Protein AF-R2RQ08-F1 (afdb_monomer_lite)

Radius of gyration: 30.49 Å; chains: 1; bounding box: 63×24×93 Å

Organism: NCBI:txid1158602

Foldseek 3Di:
DDPVVVVVVVVVLVVVLVVLVVVLVVLVVVLVVLVVVLVVLVVVQVPDPDHDPVSVVVNVVSVVVSVVSVVVSVVSVVVVVVSVVVVVVVVVVVVVVVVVVVVVVVVVVVVVVVVVVVVVVD

Sequence (122 aa):
MTMIGLENELETSKATLNELLQRIDTLVEVRDVKISDLTELISEIKTMKNITLDNFFQVRESIDLLASEYTKIDELCCYINGFTACYDQVEEMVKDVETISVMIEKQEEQLRTLSASILASE

pLDDT: mean 91.91, std 7.95, range [53.31, 98.19]

Secondary structure (DSSP, 8-state):
--HHHHHHHHHHHHHHHHHHHHHHHHHHHHHHHHHHHHHHHHHHHHH-SS--HHHHHHHHHHHHHHHHHHHHHHHHHHHHHHHHHHHHHHHHHHHHHHHHHHHHHHHHHHHHHHHHHHHT--

Structure (mmCIF, N/CA/C/O backbone):
data_AF-R2RQ08-F1
#
_entry.id   AF-R2RQ08-F1
#
loop_
_atom_site.group_PDB
_atom_site.id
_atom_site.type_symbol
_atom_site.label_atom_id
_atom_site.label_alt_id
_atom_site.label_comp_id
_atom_site.label_asym_id
_atom_site.label_entity_id
_atom_site.label_seq_id
_atom_site.pdbx_PDB_ins_code
_atom_site.Cartn_x
_atom_site.Cartn_y
_atom_site.Cartn_z
_atom_site.occupancy
_atom_site.B_iso_or_equiv
_atom_site.auth_seq_id
_atom_site.auth_comp_id
_atom_site.auth_asym_id
_atom_site.auth_atom_id
_atom_site.pdbx_PDB_model_num
ATOM 1 N N . MET A 1 1 ? 26.418 -6.442 -19.916 1.00 56.91 1 MET A N 1
ATOM 2 C CA . MET A 1 1 ? 25.259 -7.153 -19.340 1.00 56.91 1 MET A CA 1
ATOM 3 C C . MET A 1 1 ? 24.817 -8.201 -20.349 1.00 56.91 1 MET A C 1
ATOM 5 O O . MET A 1 1 ? 24.792 -7.876 -21.528 1.00 56.91 1 MET A O 1
ATOM 9 N N . THR A 1 2 ? 24.597 -9.453 -19.948 1.00 74.19 2 THR A N 1
ATOM 10 C CA . THR A 1 2 ? 24.139 -10.516 -20.865 1.00 74.19 2 THR A CA 1
ATOM 11 C C . THR A 1 2 ? 22.615 -10.626 -20.812 1.00 74.19 2 THR A C 1
ATOM 13 O O . THR A 1 2 ? 22.018 -10.262 -19.804 1.00 74.19 2 THR A O 1
ATOM 16 N N . MET A 1 3 ? 21.984 -11.147 -21.869 1.00 73.50 3 MET A N 1
ATOM 17 C CA . MET A 1 3 ? 20.529 -11.379 -21.913 1.00 73.50 3 MET A CA 1
ATOM 18 C C . MET A 1 3 ? 20.048 -12.231 -20.723 1.00 73.50 3 MET A C 1
ATOM 20 O O . MET A 1 3 ? 19.083 -11.879 -20.061 1.00 73.50 3 MET A O 1
ATOM 24 N N . ILE A 1 4 ? 20.827 -13.257 -20.364 1.00 77.06 4 ILE A N 1
ATOM 25 C CA . ILE A 1 4 ? 20.606 -14.108 -19.182 1.00 77.06 4 ILE A CA 1
ATOM 26 C C . ILE A 1 4 ? 20.692 -13.303 -17.869 1.00 77.06 4 ILE A C 1
ATOM 28 O O . ILE A 1 4 ? 19.978 -13.585 -16.912 1.00 77.06 4 ILE A O 1
ATOM 32 N N . GLY A 1 5 ? 21.566 -12.293 -17.799 1.00 79.25 5 GLY A N 1
ATOM 33 C CA . GLY A 1 5 ? 21.665 -11.405 -16.637 1.00 79.25 5 GLY A CA 1
ATOM 34 C C . GLY A 1 5 ? 20.416 -10.542 -16.451 1.00 79.25 5 GLY A C 1
ATOM 35 O O . GLY A 1 5 ? 19.916 -10.440 -15.337 1.00 79.25 5 GLY A O 1
ATOM 36 N N . LEU A 1 6 ? 19.877 -9.998 -17.546 1.00 79.62 6 LEU A N 1
ATOM 37 C CA . LEU A 1 6 ? 18.646 -9.197 -17.538 1.00 79.62 6 LEU A CA 1
ATOM 38 C C . LEU A 1 6 ? 17.411 -10.029 -17.163 1.00 79.62 6 LEU A C 1
ATOM 40 O O . LEU A 1 6 ? 16.567 -9.566 -16.402 1.00 79.62 6 LEU A O 1
ATOM 44 N N . GLU A 1 7 ? 17.312 -11.265 -17.655 1.00 80.69 7 GLU A N 1
ATOM 45 C CA . GLU A 1 7 ? 16.220 -12.182 -17.294 1.00 80.69 7 GLU A CA 1
ATOM 46 C C . GLU A 1 7 ? 16.226 -12.519 -15.795 1.00 80.69 7 GLU A C 1
ATOM 48 O O . GLU A 1 7 ? 15.176 -12.512 -15.151 1.00 80.69 7 GLU A O 1
ATOM 53 N N . ASN A 1 8 ? 17.407 -12.745 -15.213 1.00 85.00 8 ASN A N 1
ATOM 54 C CA . ASN A 1 8 ? 17.544 -13.014 -13.779 1.00 85.00 8 ASN A CA 1
ATOM 55 C C . ASN A 1 8 ? 17.193 -11.795 -12.911 1.00 85.00 8 ASN A C 1
ATOM 57 O O . ASN A 1 8 ? 16.562 -11.943 -11.860 1.00 85.00 8 ASN A O 1
ATOM 61 N N . GLU A 1 9 ? 17.594 -10.595 -13.334 1.00 84.88 9 GLU A N 1
ATOM 62 C CA . GLU A 1 9 ? 17.232 -9.349 -12.649 1.00 84.88 9 GLU A CA 1
ATOM 63 C C . GLU A 1 9 ? 15.721 -9.120 -12.694 1.00 84.88 9 GLU A C 1
ATOM 65 O O . GLU A 1 9 ? 15.120 -8.836 -11.658 1.00 84.88 9 GLU A O 1
ATOM 70 N N . LEU A 1 10 ? 15.088 -9.350 -13.848 1.00 84.31 10 LEU A N 1
ATOM 71 C CA . LEU A 1 10 ? 13.640 -9.238 -14.004 1.00 84.31 10 LEU A CA 1
ATOM 72 C C . LEU A 1 10 ? 12.882 -10.196 -13.077 1.00 84.31 10 LEU A C 1
ATOM 74 O O . LEU A 1 10 ? 11.921 -9.782 -12.426 1.00 84.31 10 LEU A O 1
ATOM 78 N N . GLU A 1 11 ? 13.296 -11.461 -12.990 1.00 88.56 11 GLU A N 1
ATOM 79 C CA . GLU A 1 11 ? 12.634 -12.413 -12.091 1.00 88.56 11 GLU A CA 1
ATOM 80 C C . GLU A 1 11 ? 12.844 -12.081 -10.614 1.00 88.56 11 GLU A C 1
ATOM 82 O O . GLU A 1 11 ? 11.907 -12.175 -9.820 1.00 88.56 11 GLU A O 1
ATOM 87 N N . THR A 1 12 ? 14.030 -11.597 -10.244 1.00 90.19 12 THR A N 1
ATOM 88 C CA . THR A 1 12 ? 14.284 -11.110 -8.879 1.00 90.19 12 THR A CA 1
ATOM 89 C C . THR A 1 12 ? 13.374 -9.925 -8.548 1.00 90.19 12 THR A C 1
ATOM 91 O O . THR A 1 12 ? 12.730 -9.891 -7.501 1.00 90.19 12 THR A O 1
ATOM 94 N N . SER A 1 13 ? 13.262 -8.977 -9.474 1.00 88.12 13 SER A N 1
ATOM 95 C CA . SER A 1 13 ? 12.386 -7.811 -9.385 1.00 88.12 13 SER A CA 1
ATOM 96 C C . SER A 1 13 ? 10.907 -8.184 -9.224 1.00 88.12 13 SER A C 1
ATOM 98 O O . SER A 1 13 ? 10.224 -7.622 -8.365 1.00 88.12 13 SER A O 1
ATOM 100 N N . LYS A 1 14 ? 10.410 -9.159 -9.996 1.00 89.00 14 LYS A N 1
ATOM 101 C CA . LYS A 1 14 ? 9.038 -9.680 -9.860 1.00 89.00 14 LYS A CA 1
ATOM 102 C C . LYS A 1 14 ? 8.809 -10.351 -8.510 1.00 89.00 14 LYS A C 1
ATOM 104 O O . LYS A 1 14 ? 7.768 -10.130 -7.893 1.00 89.00 14 LYS A O 1
ATOM 109 N N . ALA A 1 15 ? 9.765 -11.157 -8.048 1.00 92.56 15 ALA A N 1
ATOM 110 C CA . ALA A 1 15 ? 9.676 -11.818 -6.749 1.00 92.56 15 ALA A CA 1
ATOM 111 C C . ALA A 1 15 ? 9.569 -10.792 -5.610 1.00 92.56 15 ALA A C 1
ATOM 113 O O . ALA A 1 15 ? 8.670 -10.904 -4.778 1.00 92.56 15 ALA A O 1
ATOM 114 N N . THR A 1 16 ? 10.404 -9.747 -5.635 1.00 91.81 16 THR A N 1
ATOM 115 C CA . THR A 1 16 ? 10.348 -8.640 -4.668 1.00 91.81 16 THR A CA 1
ATOM 116 C C . THR A 1 16 ? 8.998 -7.924 -4.695 1.00 91.81 16 THR A C 1
ATOM 118 O O . THR A 1 16 ? 8.414 -7.679 -3.642 1.00 91.81 16 THR A O 1
ATOM 121 N N . LEU A 1 17 ? 8.461 -7.608 -5.880 1.00 91.62 17 LEU A N 1
ATOM 122 C CA . LEU A 1 17 ? 7.156 -6.946 -5.987 1.00 91.62 17 LEU A CA 1
ATOM 123 C C . LEU A 1 17 ? 6.030 -7.811 -5.403 1.00 91.62 17 LEU A C 1
ATOM 125 O O . LEU A 1 17 ? 5.196 -7.307 -4.654 1.00 91.62 17 LEU A O 1
ATOM 129 N N . ASN A 1 18 ? 6.032 -9.112 -5.695 1.00 93.50 18 ASN A N 1
ATOM 130 C CA . ASN A 1 18 ? 5.054 -10.045 -5.137 1.00 93.50 18 ASN A CA 1
ATOM 131 C C . ASN A 1 18 ? 5.146 -10.131 -3.608 1.00 93.50 18 ASN A C 1
ATOM 133 O O . ASN A 1 18 ? 4.115 -10.156 -2.939 1.00 93.50 18 ASN A O 1
ATOM 137 N N . GLU A 1 19 ? 6.357 -10.138 -3.046 1.00 95.50 19 GLU A N 1
ATOM 138 C CA . GLU A 1 19 ? 6.553 -10.115 -1.593 1.00 95.50 19 GLU A CA 1
ATOM 139 C C . GLU A 1 19 ? 5.969 -8.837 -0.973 1.00 95.50 19 GLU A C 1
ATOM 141 O O . GLU A 1 19 ? 5.261 -8.895 0.032 1.00 95.50 19 GLU A O 1
ATOM 146 N N . LEU A 1 20 ? 6.221 -7.676 -1.582 1.00 95.31 20 LEU A N 1
ATOM 147 C CA . LEU A 1 20 ? 5.694 -6.399 -1.098 1.00 95.31 20 LEU A CA 1
ATOM 148 C C . LEU A 1 20 ? 4.165 -6.357 -1.140 1.00 95.31 20 LEU A C 1
ATOM 150 O O . LEU A 1 20 ? 3.549 -5.899 -0.178 1.00 95.31 20 LEU A O 1
ATOM 154 N N . LEU A 1 21 ? 3.557 -6.878 -2.209 1.00 94.69 21 LEU A N 1
ATOM 155 C CA . LEU A 1 21 ? 2.102 -6.992 -2.326 1.00 94.69 21 LEU A CA 1
ATOM 156 C C . LEU A 1 21 ? 1.521 -7.898 -1.232 1.00 94.69 21 LEU A C 1
ATOM 158 O O . LEU A 1 21 ? 0.602 -7.486 -0.531 1.00 94.69 21 LEU A O 1
ATOM 162 N N . GLN A 1 22 ? 2.119 -9.069 -0.988 1.00 96.75 22 GLN A N 1
ATOM 163 C CA . GLN A 1 22 ? 1.694 -9.964 0.099 1.00 96.75 22 GLN A CA 1
ATOM 164 C C . GLN A 1 22 ? 1.818 -9.317 1.485 1.00 96.75 22 GLN A C 1
ATOM 166 O O . GLN A 1 22 ? 0.984 -9.535 2.371 1.00 96.75 22 GLN A O 1
ATOM 171 N N . ARG A 1 23 ? 2.860 -8.505 1.696 1.00 96.88 23 ARG A N 1
ATOM 172 C CA . ARG A 1 23 ? 3.035 -7.755 2.947 1.00 96.88 23 ARG A CA 1
ATOM 173 C C . ARG A 1 23 ? 1.960 -6.685 3.112 1.00 96.88 23 ARG A C 1
ATOM 175 O O . ARG A 1 23 ? 1.471 -6.517 4.227 1.00 96.88 23 ARG A O 1
ATOM 182 N N . ILE A 1 24 ? 1.570 -6.000 2.035 1.00 96.81 24 ILE A N 1
ATOM 183 C CA . ILE A 1 24 ? 0.437 -5.065 2.055 1.00 96.81 24 ILE A CA 1
ATOM 184 C C . ILE A 1 24 ? -0.853 -5.802 2.403 1.00 96.81 24 ILE A C 1
ATOM 186 O O . ILE A 1 24 ? -1.548 -5.345 3.305 1.00 96.81 24 ILE A O 1
ATOM 190 N N . ASP A 1 25 ? -1.140 -6.941 1.769 1.00 97.25 25 ASP A N 1
ATOM 191 C CA . ASP A 1 25 ? -2.346 -7.732 2.058 1.00 97.25 25 ASP A CA 1
ATOM 192 C C . ASP A 1 25 ? -2.415 -8.112 3.545 1.00 97.25 25 ASP A C 1
ATOM 194 O O . ASP A 1 25 ? -3.423 -7.884 4.214 1.00 97.25 25 ASP A O 1
ATOM 198 N N . THR A 1 26 ? -1.295 -8.576 4.106 1.00 97.38 26 THR A N 1
ATOM 199 C CA . THR A 1 26 ? -1.198 -8.907 5.538 1.00 97.38 26 THR A CA 1
ATOM 200 C C . THR A 1 26 ? -1.456 -7.685 6.431 1.00 97.38 26 THR A C 1
ATOM 202 O O . THR A 1 26 ? -2.172 -7.771 7.428 1.00 97.38 26 THR A O 1
ATOM 205 N N . LEU A 1 27 ? -0.875 -6.525 6.108 1.00 97.31 27 LEU A N 1
ATOM 206 C CA . LEU A 1 27 ? -1.079 -5.300 6.891 1.00 97.31 27 LEU A CA 1
ATOM 207 C C . LEU A 1 27 ? -2.508 -4.762 6.764 1.00 97.31 27 LEU A C 1
ATOM 209 O O . LEU A 1 27 ? -3.050 -4.227 7.731 1.00 97.31 27 LEU A O 1
ATOM 213 N N . VAL A 1 28 ? -3.122 -4.918 5.592 1.00 97.31 28 VAL A N 1
ATOM 214 C CA . VAL A 1 28 ? -4.526 -4.591 5.325 1.00 97.31 28 VAL A CA 1
ATOM 215 C C . VAL A 1 28 ? -5.442 -5.418 6.222 1.00 97.31 28 VAL A C 1
ATOM 217 O O . VAL A 1 28 ? -6.292 -4.836 6.895 1.00 97.31 28 VAL A O 1
ATOM 220 N N . GLU A 1 29 ? -5.221 -6.729 6.318 1.00 97.81 29 GLU A N 1
ATOM 221 C CA . GLU A 1 29 ? -5.979 -7.598 7.225 1.00 97.81 29 GLU A CA 1
ATOM 222 C C . GLU A 1 29 ? -5.830 -7.159 8.690 1.00 97.81 29 GLU A C 1
ATOM 224 O O . GLU A 1 29 ? -6.823 -7.012 9.407 1.00 97.81 29 GLU A O 1
ATOM 229 N N . VAL A 1 30 ? -4.601 -6.878 9.139 1.00 97.50 30 VAL A N 1
ATOM 230 C CA . VAL A 1 30 ? -4.334 -6.405 10.512 1.00 97.50 30 VAL A CA 1
ATOM 231 C C . VAL A 1 30 ? -5.023 -5.068 10.795 1.00 97.50 30 VAL A C 1
ATOM 233 O O . VAL A 1 30 ? -5.603 -4.879 11.868 1.00 97.50 30 VAL A O 1
ATOM 236 N N . ARG A 1 31 ? -4.970 -4.129 9.847 1.00 97.56 31 ARG A N 1
ATOM 237 C CA . ARG A 1 31 ? -5.659 -2.839 9.944 1.00 97.56 31 ARG A CA 1
ATOM 238 C C . ARG A 1 31 ? -7.167 -3.042 10.064 1.00 97.56 31 ARG A C 1
ATOM 240 O O . ARG A 1 31 ? -7.788 -2.393 10.903 1.00 97.56 31 ARG A O 1
ATOM 247 N N . ASP A 1 32 ? -7.750 -3.921 9.258 1.00 97.94 32 ASP A N 1
ATOM 248 C CA . ASP A 1 32 ? -9.197 -4.144 9.240 1.00 97.94 32 ASP A CA 1
ATOM 249 C C . ASP A 1 32 ? -9.689 -4.752 10.561 1.00 97.94 32 ASP A C 1
ATOM 251 O O . ASP A 1 32 ? -10.713 -4.315 11.093 1.00 97.94 32 ASP A O 1
ATOM 255 N N . VAL A 1 33 ? -8.908 -5.658 11.163 1.00 97.75 33 VAL A N 1
ATOM 256 C CA . VAL A 1 33 ? -9.155 -6.145 12.533 1.00 97.75 33 VAL A CA 1
ATOM 257 C C . VAL A 1 33 ? -9.132 -4.988 13.535 1.00 97.75 33 VAL A C 1
ATOM 259 O O . VAL A 1 33 ? -10.096 -4.803 14.272 1.00 97.75 33 VAL A O 1
ATOM 262 N N . LYS A 1 34 ? -8.102 -4.130 13.510 1.00 97.31 34 LYS A N 1
ATOM 263 C CA . LYS A 1 34 ? -8.019 -2.967 14.418 1.00 97.31 34 LYS A CA 1
ATOM 264 C C . LYS A 1 34 ? -9.178 -1.980 14.240 1.00 97.31 34 LYS A C 1
ATOM 266 O O . LYS A 1 34 ? -9.611 -1.367 15.215 1.00 97.31 34 LYS A O 1
ATOM 271 N N . ILE A 1 35 ? -9.677 -1.799 13.015 1.00 98.06 35 ILE A N 1
ATOM 272 C CA . ILE A 1 35 ? -10.869 -0.979 12.745 1.00 98.06 35 ILE A CA 1
ATOM 273 C C . ILE A 1 35 ? -12.100 -1.603 13.402 1.00 98.06 35 ILE A C 1
ATOM 275 O O . ILE A 1 35 ? -12.894 -0.879 14.011 1.00 98.06 35 ILE A O 1
ATOM 279 N N . SER A 1 36 ? -12.258 -2.923 13.286 1.00 98.19 36 SER A N 1
ATOM 280 C CA . SER A 1 36 ? -13.346 -3.656 13.933 1.00 98.19 36 SER A CA 1
ATOM 281 C C . SER A 1 36 ? -13.285 -3.494 15.453 1.00 98.19 36 SER A C 1
ATOM 283 O O . SER A 1 36 ? -14.263 -3.037 16.045 1.00 98.19 36 SER A O 1
ATOM 285 N N . ASP A 1 37 ? -12.124 -3.752 16.059 1.00 97.56 37 ASP A N 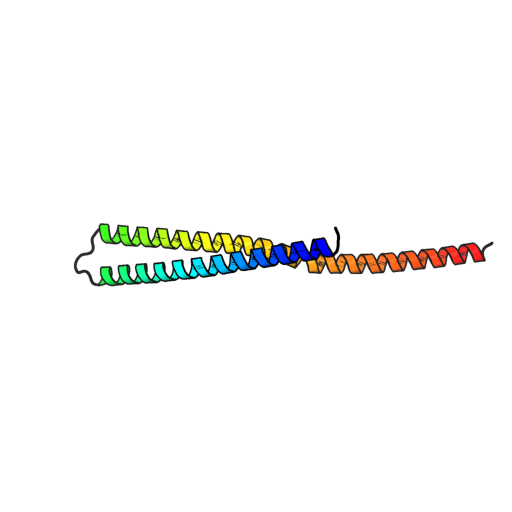1
ATOM 286 C CA . ASP A 1 37 ? -11.907 -3.651 17.508 1.00 97.56 37 ASP A CA 1
ATOM 287 C C . ASP A 1 37 ? -12.204 -2.234 18.030 1.00 97.56 37 ASP A C 1
ATOM 289 O O . ASP A 1 37 ? -12.911 -2.048 19.021 1.00 97.56 37 ASP A O 1
ATOM 293 N N . LEU A 1 38 ? -11.721 -1.199 17.331 1.00 97.88 38 LEU A N 1
ATOM 294 C CA . LEU A 1 38 ? -12.000 0.196 17.684 1.00 97.88 38 LEU A CA 1
ATOM 295 C C . LEU A 1 38 ? -13.494 0.531 17.557 1.00 97.88 38 LEU A C 1
ATOM 297 O O . LEU A 1 38 ? -14.045 1.275 18.372 1.00 97.88 38 LEU A O 1
ATOM 301 N N . THR A 1 39 ? -14.158 0.005 16.528 1.00 97.88 39 THR A N 1
ATOM 302 C CA . THR A 1 39 ? -15.596 0.218 16.316 1.00 97.88 39 THR A CA 1
ATOM 303 C C . THR A 1 39 ? -16.412 -0.417 17.437 1.00 97.88 39 THR A C 1
ATOM 305 O O . THR A 1 39 ? -17.344 0.215 17.945 1.00 97.88 39 THR A O 1
ATOM 308 N N . GLU A 1 40 ? -16.041 -1.628 17.851 1.00 97.69 40 GLU A N 1
ATOM 309 C CA . GLU A 1 40 ? -16.641 -2.331 18.983 1.00 97.69 40 GLU A CA 1
ATOM 310 C C . GLU A 1 40 ? -16.429 -1.554 20.286 1.00 97.69 40 GLU A C 1
ATOM 312 O O . GLU A 1 40 ? -17.413 -1.198 20.936 1.00 97.69 40 GLU A O 1
ATOM 317 N N . LEU A 1 41 ? -15.193 -1.146 20.591 1.00 96.88 41 LEU A N 1
ATOM 318 C CA . LEU A 1 41 ? -14.866 -0.331 21.767 1.00 96.88 41 LEU A CA 1
ATOM 319 C C . LEU A 1 41 ? -15.708 0.954 21.834 1.00 96.88 41 LEU A C 1
ATOM 321 O O . LEU A 1 41 ? -16.284 1.296 22.870 1.00 96.88 41 LEU A O 1
ATOM 325 N N . ILE A 1 42 ? -15.823 1.676 20.716 1.00 96.75 42 ILE A N 1
ATOM 326 C CA . ILE A 1 42 ? -16.648 2.889 20.637 1.00 96.75 42 ILE A CA 1
ATOM 327 C C . ILE A 1 42 ? -18.128 2.559 20.867 1.00 96.75 42 ILE A C 1
ATOM 329 O O . ILE A 1 42 ? -18.837 3.334 21.518 1.00 96.75 42 ILE A O 1
ATOM 333 N N . SER A 1 43 ? -18.614 1.447 20.315 1.00 97.25 43 SER A N 1
ATOM 334 C CA . SER A 1 43 ? -19.993 0.996 20.501 1.00 97.25 43 SER A CA 1
ATOM 335 C C . SER A 1 43 ? -20.280 0.685 21.970 1.00 97.25 43 SER A C 1
ATOM 337 O O . SER A 1 43 ? -21.262 1.187 22.518 1.00 97.25 43 SER A O 1
ATOM 339 N N . GLU A 1 44 ? -19.396 -0.053 22.638 1.00 96.38 44 GLU A N 1
ATOM 340 C CA . GLU A 1 44 ? -19.513 -0.371 24.062 1.00 96.38 44 GLU A CA 1
ATOM 341 C C . GLU A 1 44 ? -19.561 0.896 24.916 1.00 96.38 44 GLU A C 1
ATOM 343 O O . GLU A 1 44 ? -20.509 1.083 25.686 1.00 96.38 44 GLU A O 1
ATOM 348 N N . ILE A 1 45 ? -18.612 1.819 24.720 1.00 96.38 45 ILE A N 1
ATOM 349 C CA . ILE A 1 45 ? -18.546 3.090 25.459 1.00 96.38 45 ILE A CA 1
ATOM 350 C C . ILE A 1 45 ? -19.839 3.898 25.295 1.00 96.38 45 ILE A C 1
ATOM 352 O O . ILE A 1 45 ? -20.343 4.456 26.271 1.00 96.38 45 ILE A O 1
ATOM 356 N N . LYS A 1 46 ? -20.424 3.936 24.091 1.00 94.00 46 LYS A N 1
ATOM 357 C CA . LYS A 1 46 ? -21.692 4.647 23.834 1.00 94.00 46 LYS A CA 1
ATOM 358 C C . LYS A 1 46 ? -22.871 4.094 24.633 1.00 94.00 46 LYS A C 1
ATOM 360 O O . LYS A 1 46 ? -23.821 4.833 24.887 1.00 94.00 46 LYS A O 1
ATOM 365 N N . THR A 1 47 ? -22.837 2.818 25.010 1.00 96.69 47 THR A N 1
ATOM 366 C CA . THR A 1 47 ? -23.897 2.195 25.821 1.00 96.69 47 THR A CA 1
ATOM 3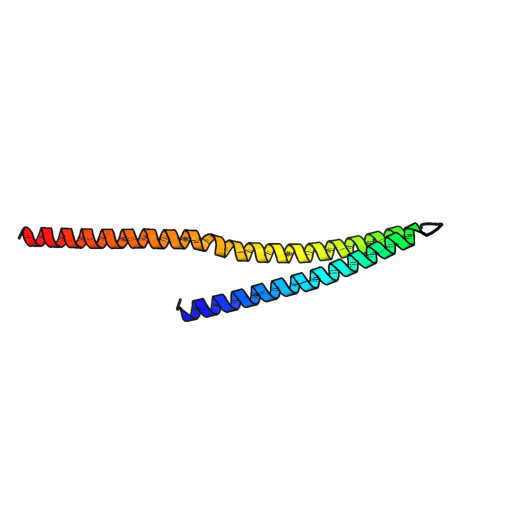67 C C . THR A 1 47 ? -23.707 2.398 27.326 1.00 96.69 47 THR A C 1
ATOM 369 O O . THR A 1 47 ? -24.629 2.142 28.106 1.00 96.69 47 THR A O 1
ATOM 372 N N . MET A 1 48 ? -22.540 2.889 27.758 1.00 95.81 48 MET A N 1
ATOM 373 C CA .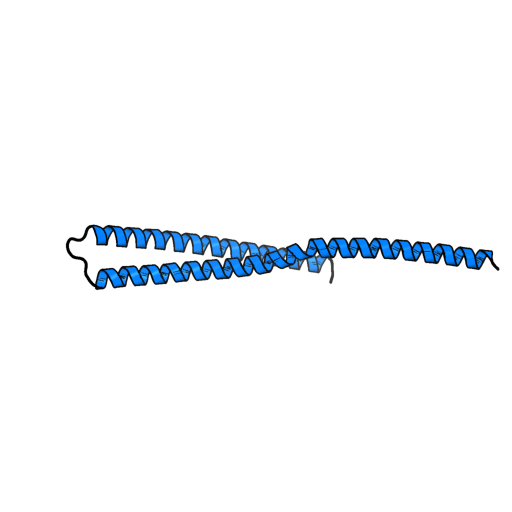 MET A 1 48 ? -22.243 3.102 29.172 1.00 95.81 48 MET A CA 1
ATOM 374 C C . MET A 1 48 ? -23.012 4.304 29.730 1.00 95.81 48 MET A C 1
ATOM 376 O O . MET A 1 48 ? -23.068 5.375 29.133 1.00 95.81 48 MET A O 1
ATOM 380 N N . LYS A 1 49 ? -23.573 4.151 30.937 1.00 94.25 49 LYS A N 1
ATOM 381 C CA . LYS A 1 49 ? -24.272 5.248 31.635 1.00 94.25 49 LYS A CA 1
ATOM 382 C C . LYS A 1 49 ? -23.328 6.347 32.123 1.00 94.25 49 LYS A C 1
ATOM 384 O O . LYS A 1 49 ? -23.741 7.495 32.212 1.00 94.25 49 LYS A O 1
ATOM 389 N N . ASN A 1 50 ? -22.091 5.982 32.453 1.00 93.88 50 ASN A N 1
ATOM 390 C CA . ASN A 1 50 ? -21.040 6.895 32.882 1.00 93.88 50 ASN A CA 1
ATOM 391 C C . ASN A 1 50 ? -19.790 6.605 32.053 1.00 93.88 50 ASN A C 1
ATOM 393 O O . ASN A 1 50 ? -19.292 5.482 32.082 1.00 93.88 50 ASN A O 1
ATOM 397 N N . ILE A 1 51 ? -19.291 7.617 31.349 1.00 94.69 51 ILE A N 1
ATOM 398 C CA . ILE A 1 51 ? -18.038 7.552 30.594 1.00 94.69 51 ILE A CA 1
ATOM 399 C C . ILE A 1 51 ? -16.934 8.158 31.459 1.00 94.69 51 ILE A C 1
ATOM 401 O O . ILE A 1 51 ? -17.123 9.202 32.086 1.00 94.69 51 ILE A O 1
ATOM 405 N N . THR A 1 52 ? -15.783 7.498 31.498 1.00 95.81 52 THR A N 1
ATOM 406 C CA . THR A 1 52 ? -14.620 7.905 32.293 1.00 95.81 52 THR A CA 1
ATOM 407 C C . THR A 1 52 ? -13.483 8.391 31.402 1.00 95.81 52 THR A C 1
ATOM 409 O O . THR A 1 52 ? -13.459 8.123 30.203 1.00 95.81 52 THR A O 1
ATOM 412 N N . LEU A 1 53 ? -12.508 9.085 31.997 1.00 96.44 53 LEU A N 1
ATOM 413 C CA . LEU A 1 53 ? -11.296 9.510 31.291 1.00 96.44 53 LEU A CA 1
ATOM 414 C C . LEU A 1 53 ? -10.507 8.314 30.726 1.00 96.44 53 LEU A C 1
ATOM 416 O O . LEU A 1 53 ? -9.933 8.414 29.649 1.00 96.44 53 LEU A O 1
ATOM 420 N N . ASP A 1 54 ? -10.542 7.175 31.420 1.00 96.94 54 ASP A N 1
ATOM 421 C CA . ASP A 1 54 ? -9.910 5.928 30.986 1.00 96.94 54 ASP A CA 1
ATOM 422 C C . ASP A 1 54 ? -10.466 5.434 29.642 1.00 96.94 54 ASP A C 1
ATOM 424 O O . ASP A 1 54 ? -9.704 5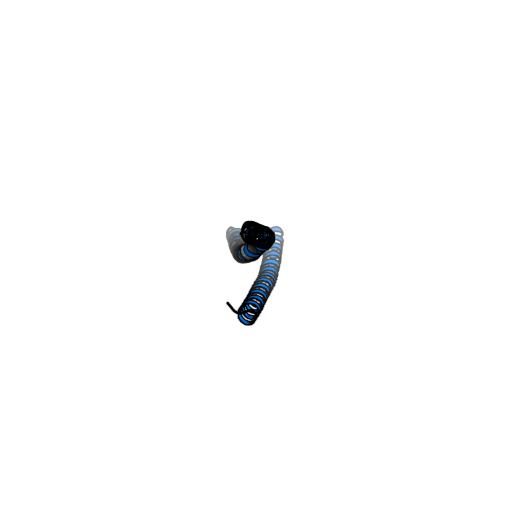.089 28.744 1.00 96.94 54 ASP A O 1
ATOM 428 N N . ASN A 1 55 ? -11.785 5.538 29.433 1.00 95.88 55 ASN A N 1
ATOM 429 C CA . ASN A 1 55 ? -12.401 5.194 28.149 1.00 95.88 55 ASN A CA 1
ATOM 430 C C . ASN A 1 55 ? -11.848 6.046 26.994 1.00 95.88 55 ASN A C 1
ATOM 432 O O . ASN A 1 55 ? -11.640 5.540 25.893 1.00 95.88 55 ASN A O 1
ATOM 436 N N . PHE A 1 56 ? -11.581 7.333 27.239 1.00 95.31 56 PHE A N 1
ATOM 437 C CA . PHE A 1 56 ? -10.968 8.201 26.231 1.00 95.31 56 PHE A CA 1
ATOM 438 C C . PHE A 1 56 ? -9.516 7.812 25.947 1.00 95.31 56 PHE A C 1
ATOM 440 O O . PHE A 1 56 ? -9.104 7.855 24.787 1.00 95.31 56 PHE A O 1
ATOM 447 N N . PHE A 1 57 ? -8.750 7.411 26.967 1.00 97.88 57 PHE A N 1
ATOM 448 C CA . PHE A 1 57 ? -7.380 6.933 26.774 1.00 97.88 57 PHE A CA 1
ATOM 449 C C . PHE A 1 57 ? -7.332 5.642 25.952 1.00 97.88 57 PHE A C 1
ATOM 451 O O . PHE A 1 57 ? -6.560 5.582 24.999 1.00 97.88 57 PHE A O 1
ATOM 458 N N . GLN A 1 58 ? -8.207 4.673 26.230 1.00 96.69 58 GLN A N 1
ATOM 459 C CA . GLN A 1 58 ? -8.284 3.422 25.461 1.00 96.69 58 GLN A CA 1
ATOM 460 C C . GLN A 1 58 ? -8.617 3.664 23.978 1.00 96.69 58 GLN A C 1
ATOM 462 O O . GLN A 1 58 ? -7.984 3.100 23.082 1.00 96.69 58 GLN A O 1
ATOM 467 N N . VAL A 1 59 ? -9.584 4.549 23.698 1.00 97.44 59 VAL A N 1
ATOM 468 C CA . VAL A 1 59 ? -9.925 4.937 22.317 1.00 97.44 59 VAL A CA 1
ATOM 469 C C . VAL A 1 59 ? -8.742 5.628 21.646 1.00 97.44 59 VAL A C 1
ATOM 471 O O . VAL A 1 59 ? -8.445 5.350 20.484 1.00 97.44 59 VAL A O 1
ATOM 474 N N . ARG A 1 60 ? -8.050 6.520 22.364 1.00 97.62 60 ARG A N 1
ATOM 475 C CA . ARG A 1 60 ? -6.895 7.236 21.821 1.00 97.62 60 ARG A CA 1
ATOM 476 C C . ARG A 1 60 ? -5.759 6.283 21.457 1.00 97.62 60 ARG A C 1
ATOM 478 O O . ARG A 1 60 ? -5.244 6.379 20.349 1.00 97.62 60 ARG A O 1
ATOM 485 N N . GLU A 1 61 ? -5.420 5.360 22.348 1.00 97.81 61 GLU A N 1
ATOM 486 C CA . GLU A 1 61 ? -4.393 4.345 22.110 1.00 97.81 61 GLU A CA 1
ATOM 487 C C . GLU A 1 61 ? -4.736 3.478 20.891 1.00 97.81 61 GLU A C 1
ATOM 489 O O . GLU A 1 61 ? -3.902 3.274 20.010 1.00 97.81 61 GLU A O 1
ATOM 494 N N . SER A 1 62 ? -5.994 3.046 20.780 1.00 97.00 62 SER A N 1
ATOM 495 C CA . SER A 1 62 ? -6.474 2.263 19.635 1.00 97.00 62 SER A CA 1
ATOM 496 C C . SER A 1 62 ? -6.369 3.034 18.310 1.00 97.00 62 SER A C 1
ATOM 498 O O . SER A 1 62 ? -5.970 2.467 17.291 1.00 97.00 62 SER A O 1
ATOM 500 N N . ILE A 1 63 ? -6.669 4.338 18.317 1.00 97.44 63 ILE A N 1
ATOM 501 C CA . ILE A 1 63 ? -6.488 5.218 17.151 1.00 97.44 63 ILE A CA 1
ATOM 502 C C . ILE A 1 63 ? -5.007 5.353 16.788 1.00 97.44 63 ILE A C 1
ATOM 504 O O . ILE A 1 63 ? -4.671 5.280 15.607 1.00 97.44 63 ILE A O 1
ATOM 508 N N . ASP A 1 64 ? -4.124 5.537 17.769 1.00 97.69 64 ASP A N 1
ATOM 509 C CA . ASP A 1 64 ? -2.686 5.685 17.521 1.00 97.69 64 ASP A CA 1
ATOM 510 C C . ASP A 1 64 ? -2.089 4.383 16.937 1.00 97.69 64 ASP A C 1
ATOM 512 O O . ASP A 1 64 ? -1.287 4.429 15.999 1.00 97.69 64 ASP A O 1
ATOM 516 N N . LEU A 1 65 ? -2.547 3.212 17.399 1.00 95.62 65 LEU A N 1
ATOM 517 C CA . LEU A 1 65 ? -2.195 1.917 16.803 1.00 95.62 65 LEU A CA 1
ATOM 518 C C . LEU A 1 65 ? -2.696 1.782 15.361 1.00 95.62 65 LEU A C 1
ATOM 520 O O . LEU A 1 65 ? -1.965 1.292 14.502 1.00 95.62 65 LEU A O 1
ATOM 524 N N . LEU A 1 66 ? -3.929 2.210 15.085 1.00 96.88 66 LEU A N 1
ATOM 525 C CA . LEU A 1 66 ? -4.484 2.180 13.734 1.00 96.88 66 LEU A CA 1
ATOM 526 C C . LEU A 1 66 ? -3.706 3.111 12.793 1.00 96.88 66 LEU A C 1
ATOM 528 O O . LEU A 1 66 ? -3.371 2.714 11.679 1.00 96.88 66 LEU A O 1
ATOM 532 N N . ALA A 1 67 ? -3.367 4.318 13.252 1.00 97.06 67 ALA A N 1
ATOM 533 C CA . ALA A 1 67 ? -2.539 5.259 12.503 1.00 97.06 67 ALA A CA 1
ATOM 534 C C . ALA A 1 67 ? -1.167 4.656 12.162 1.00 97.06 67 ALA A C 1
ATOM 536 O O . ALA A 1 67 ? -0.711 4.788 11.030 1.00 97.06 67 ALA A O 1
ATOM 537 N N . SER A 1 68 ? -0.548 3.932 13.102 1.00 96.75 68 SER A N 1
ATOM 538 C CA . SER A 1 68 ? 0.711 3.226 12.846 1.00 96.75 68 SER A CA 1
ATOM 539 C C . SER A 1 68 ? 0.591 2.181 11.731 1.00 96.75 68 SER A C 1
ATOM 541 O O . SER A 1 68 ? 1.505 2.084 10.912 1.00 96.75 68 SER A O 1
ATOM 543 N N . GLU A 1 69 ? -0.510 1.426 11.652 1.00 96.44 69 GLU A N 1
ATOM 544 C CA . GLU A 1 69 ? -0.705 0.472 10.548 1.00 96.44 69 GLU A CA 1
ATOM 545 C C . GLU A 1 69 ? -0.894 1.173 9.199 1.00 96.44 69 GLU A C 1
ATOM 547 O O . GLU A 1 69 ? -0.314 0.741 8.203 1.00 96.44 69 GLU A O 1
ATOM 552 N N . TYR A 1 70 ? -1.634 2.287 9.157 1.00 97.06 70 TYR A N 1
ATOM 553 C CA . TYR A 1 70 ? -1.754 3.087 7.935 1.00 97.06 70 TYR A CA 1
ATOM 554 C C . TYR A 1 70 ? -0.398 3.607 7.451 1.00 97.06 70 TYR A C 1
ATOM 556 O O . TYR A 1 70 ? -0.124 3.518 6.257 1.00 97.06 70 TYR A O 1
ATOM 564 N N . THR A 1 71 ? 0.466 4.080 8.355 1.00 97.62 71 THR A N 1
ATOM 565 C CA . THR A 1 71 ? 1.821 4.524 7.997 1.00 97.62 71 THR A CA 1
ATOM 566 C C . THR A 1 71 ? 2.638 3.398 7.365 1.00 97.62 71 THR A C 1
ATOM 568 O O . THR A 1 71 ? 3.256 3.609 6.328 1.00 97.62 71 THR A O 1
ATOM 571 N N . LYS A 1 72 ? 2.609 2.183 7.928 1.00 96.81 72 LYS A N 1
ATOM 572 C CA . LYS A 1 72 ? 3.346 1.037 7.358 1.00 96.81 72 LYS A CA 1
ATOM 573 C C . LYS A 1 72 ? 2.855 0.671 5.955 1.00 96.81 72 LYS A C 1
ATOM 575 O O . LYS A 1 72 ? 3.659 0.331 5.090 1.00 96.81 72 LYS A O 1
ATOM 580 N N . ILE A 1 73 ? 1.538 0.714 5.735 1.00 97.31 73 ILE A N 1
ATOM 581 C CA . ILE A 1 73 ? 0.946 0.463 4.414 1.00 97.31 73 ILE A CA 1
ATOM 582 C C . ILE A 1 73 ? 1.392 1.551 3.429 1.00 97.31 73 ILE A C 1
ATOM 584 O O . ILE A 1 73 ? 1.823 1.229 2.325 1.00 97.31 73 ILE A O 1
ATOM 588 N N . ASP A 1 74 ? 1.329 2.820 3.835 1.00 97.19 74 ASP A N 1
ATOM 589 C CA . ASP A 1 74 ? 1.726 3.963 3.006 1.00 97.19 74 ASP A CA 1
ATOM 590 C C . ASP A 1 74 ? 3.205 3.901 2.594 1.00 97.19 74 ASP A C 1
ATOM 592 O O . ASP A 1 74 ? 3.532 4.087 1.421 1.00 97.19 74 ASP A O 1
ATOM 596 N N . GLU A 1 75 ? 4.095 3.537 3.520 1.00 96.31 75 GLU A N 1
ATOM 597 C CA . GLU A 1 75 ? 5.522 3.339 3.245 1.00 96.31 75 GLU A CA 1
ATOM 598 C C . GLU A 1 75 ? 5.762 2.271 2.164 1.00 96.31 75 GLU A C 1
ATOM 600 O O . GLU A 1 75 ? 6.552 2.487 1.238 1.00 96.31 75 GLU A O 1
ATOM 605 N N . LEU A 1 76 ? 5.059 1.133 2.235 1.00 96.00 76 LEU A N 1
ATOM 606 C CA . LEU A 1 76 ? 5.159 0.079 1.220 1.00 96.00 76 LEU A CA 1
ATOM 607 C C . LEU A 1 76 ? 4.578 0.519 -0.125 1.00 96.00 76 LEU A C 1
ATOM 609 O O . LEU A 1 76 ? 5.193 0.270 -1.163 1.00 96.00 76 LEU A O 1
ATOM 613 N N . CYS A 1 77 ? 3.438 1.211 -0.124 1.00 94.75 77 CYS A N 1
ATOM 614 C CA . CYS A 1 77 ? 2.854 1.785 -1.336 1.00 94.75 77 CYS A CA 1
ATOM 615 C C . CYS A 1 77 ? 3.818 2.772 -2.007 1.00 94.75 77 CYS A C 1
ATOM 617 O O . CYS A 1 77 ? 4.006 2.720 -3.222 1.00 94.75 77 CYS A O 1
ATOM 619 N N . CYS A 1 78 ? 4.481 3.633 -1.231 1.00 93.94 78 CYS A N 1
ATOM 620 C CA . CYS A 1 78 ? 5.498 4.551 -1.742 1.00 93.94 78 CYS A CA 1
ATOM 621 C C . CYS A 1 78 ? 6.677 3.803 -2.375 1.00 93.94 78 CYS A C 1
ATOM 623 O O . CYS A 1 78 ? 7.138 4.186 -3.452 1.00 93.94 78 CYS A O 1
ATOM 625 N N . TYR A 1 79 ? 7.142 2.721 -1.744 1.00 92.50 79 TYR A N 1
ATOM 626 C CA . TYR A 1 79 ? 8.214 1.894 -2.294 1.00 92.50 79 TYR A CA 1
ATOM 627 C C . TYR A 1 79 ? 7.811 1.243 -3.627 1.00 92.50 79 TYR A C 1
ATOM 629 O O . TYR A 1 79 ? 8.571 1.307 -4.595 1.00 92.50 79 TYR A O 1
ATOM 637 N N . ILE A 1 80 ? 6.601 0.677 -3.708 1.00 91.62 80 ILE A N 1
ATOM 638 C CA . ILE A 1 80 ? 6.064 0.094 -4.948 1.00 91.62 80 ILE A CA 1
ATOM 639 C C . ILE A 1 80 ? 5.941 1.159 -6.041 1.00 91.62 80 ILE A C 1
ATOM 641 O O . ILE A 1 80 ? 6.387 0.923 -7.159 1.00 91.62 80 ILE A O 1
ATOM 645 N N . ASN A 1 81 ? 5.412 2.342 -5.723 1.00 89.69 81 ASN A N 1
ATOM 646 C CA . ASN A 1 81 ? 5.291 3.438 -6.688 1.00 89.69 81 ASN A CA 1
ATOM 647 C C . ASN A 1 81 ? 6.659 3.883 -7.228 1.00 89.69 81 ASN A C 1
ATOM 649 O O . ASN A 1 81 ? 6.806 4.147 -8.420 1.00 89.69 81 ASN A O 1
ATOM 653 N N . GLY A 1 82 ? 7.677 3.947 -6.363 1.00 87.44 82 GLY A N 1
ATOM 654 C CA . GLY A 1 82 ? 9.049 4.227 -6.787 1.00 87.44 82 GLY A CA 1
ATOM 655 C C . GLY A 1 82 ? 9.595 3.153 -7.729 1.00 87.44 82 GLY A C 1
ATOM 656 O O . GLY A 1 82 ? 10.255 3.471 -8.715 1.00 87.44 82 GLY A O 1
ATOM 657 N N . PHE A 1 83 ? 9.270 1.888 -7.463 1.00 83.56 83 PHE A N 1
ATOM 658 C CA . PHE A 1 83 ? 9.658 0.765 -8.309 1.00 83.56 83 PHE A CA 1
ATOM 659 C C . PHE A 1 83 ? 8.969 0.793 -9.681 1.00 83.56 83 PHE A C 1
ATOM 661 O O . PHE A 1 83 ? 9.624 0.577 -10.699 1.00 83.56 83 PHE A O 1
ATOM 668 N N . THR A 1 84 ? 7.667 1.090 -9.739 1.00 82.3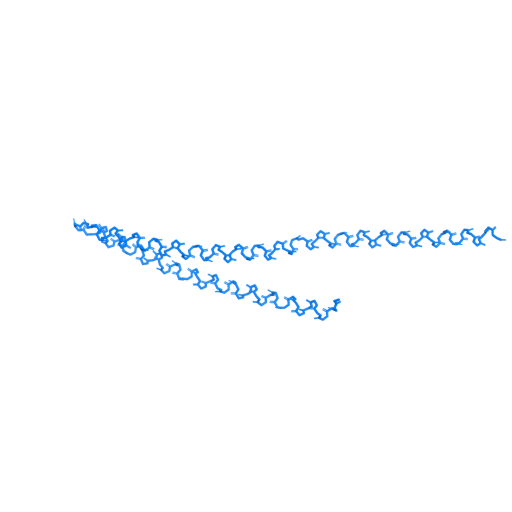8 84 THR A N 1
ATOM 669 C CA . THR A 1 84 ? 6.920 1.177 -11.006 1.00 82.38 84 THR A CA 1
ATOM 670 C C . THR A 1 84 ? 7.340 2.381 -11.845 1.00 82.38 84 THR A C 1
ATOM 672 O O . THR A 1 84 ? 7.427 2.256 -13.063 1.00 82.38 84 THR A O 1
ATOM 675 N N . ALA A 1 85 ? 7.709 3.501 -11.215 1.00 84.94 85 ALA A N 1
ATOM 676 C CA . ALA A 1 85 ? 8.182 4.696 -11.920 1.00 84.94 85 ALA A CA 1
ATOM 677 C C . ALA A 1 85 ? 9.434 4.439 -12.783 1.00 84.94 85 ALA A C 1
ATOM 679 O O . ALA A 1 85 ? 9.643 5.115 -13.790 1.00 84.94 85 ALA A O 1
ATOM 680 N N . CYS A 1 86 ? 10.265 3.452 -12.426 1.00 77.88 86 CYS A N 1
ATOM 681 C CA . CYS A 1 86 ? 11.394 3.036 -13.260 1.00 77.88 86 CYS A CA 1
ATOM 682 C C . CYS A 1 86 ? 10.945 2.388 -14.579 1.00 77.88 86 CYS A C 1
ATOM 684 O O . CYS A 1 86 ? 11.626 2.547 -15.588 1.00 77.88 86 CYS A O 1
ATOM 686 N N . TYR A 1 87 ? 9.815 1.675 -14.588 1.00 76.06 87 TYR A N 1
ATOM 687 C CA . TYR A 1 87 ? 9.278 1.042 -15.796 1.00 76.06 87 TYR A CA 1
ATOM 688 C C . TYR A 1 87 ? 8.581 2.043 -16.713 1.00 76.06 87 TYR A C 1
ATOM 690 O O . TYR A 1 87 ? 8.686 1.909 -17.929 1.00 76.06 87 TYR A O 1
ATOM 698 N N . ASP A 1 88 ? 7.950 3.077 -16.155 1.00 79.50 88 ASP A N 1
ATOM 699 C CA . ASP A 1 88 ? 7.311 4.136 -16.947 1.00 79.50 88 ASP A CA 1
ATOM 700 C C . ASP A 1 88 ? 8.321 4.864 -17.858 1.00 79.50 88 ASP A C 1
ATOM 702 O O . ASP A 1 88 ? 7.984 5.295 -18.957 1.00 79.50 88 ASP A O 1
ATOM 706 N N . GLN A 1 89 ? 9.591 4.937 -17.446 1.00 80.75 89 GLN A N 1
ATOM 707 C CA . GLN A 1 89 ? 10.672 5.542 -18.237 1.00 80.75 89 GLN A CA 1
ATOM 708 C C . GLN A 1 89 ? 11.176 4.641 -19.377 1.00 80.75 89 GLN A C 1
ATOM 710 O O . GLN A 1 89 ? 11.819 5.124 -20.311 1.00 80.75 89 GLN A O 1
ATOM 715 N N . VAL A 1 90 ? 10.892 3.335 -19.332 1.00 83.81 90 VAL A N 1
ATOM 716 C CA . VAL A 1 90 ? 11.398 2.377 -20.329 1.00 83.81 90 VAL A CA 1
ATOM 717 C C . VAL A 1 90 ? 10.773 2.632 -21.699 1.00 83.81 90 VAL A C 1
ATOM 719 O O . VAL A 1 90 ? 11.466 2.510 -22.705 1.00 83.81 90 VAL A O 1
ATOM 722 N N . GLU A 1 91 ? 9.499 3.026 -21.769 1.00 81.81 91 GLU A N 1
ATOM 723 C CA . GLU A 1 91 ? 8.831 3.279 -23.053 1.00 81.81 91 GLU A CA 1
ATOM 724 C C . GLU A 1 91 ? 9.481 4.441 -23.824 1.00 81.81 91 GLU A C 1
ATOM 726 O O . GLU A 1 91 ? 9.692 4.346 -25.035 1.00 81.81 91 GLU A O 1
ATOM 731 N N . GLU A 1 92 ? 9.836 5.525 -23.132 1.00 85.75 92 GLU A N 1
ATOM 732 C CA . GLU A 1 92 ? 10.538 6.660 -23.742 1.00 85.75 92 GLU A CA 1
ATOM 733 C C . GLU A 1 92 ? 11.944 6.259 -24.201 1.00 85.75 92 GLU A C 1
ATOM 735 O O . GLU A 1 92 ? 12.319 6.531 -25.343 1.00 85.75 92 GLU A O 1
ATOM 740 N N . MET A 1 93 ? 12.682 5.510 -23.374 1.00 87.62 93 MET A N 1
ATOM 741 C CA . MET A 1 93 ? 14.005 4.999 -23.750 1.00 87.62 93 MET A CA 1
ATOM 742 C C . MET A 1 93 ? 13.961 4.091 -24.986 1.00 87.62 93 MET A C 1
ATOM 744 O O . MET A 1 93 ? 14.863 4.148 -25.822 1.00 87.62 93 MET A O 1
ATOM 748 N N . VAL A 1 94 ? 12.926 3.257 -25.130 1.00 86.56 94 VAL A N 1
ATOM 749 C CA . VAL A 1 94 ? 12.754 2.400 -26.315 1.00 86.56 94 VAL A CA 1
ATOM 750 C C . VAL A 1 94 ? 12.584 3.251 -27.577 1.00 86.56 94 VAL A C 1
ATOM 752 O O . VAL A 1 94 ? 13.251 2.987 -28.578 1.00 86.56 94 VAL A O 1
ATOM 755 N N . LYS A 1 95 ? 11.776 4.318 -27.522 1.00 88.69 95 LYS A N 1
ATOM 756 C CA . LYS A 1 95 ? 11.587 5.247 -28.655 1.00 88.69 95 LYS A CA 1
ATOM 757 C C . LYS A 1 95 ? 12.882 5.965 -29.041 1.00 88.69 95 LYS A C 1
ATOM 759 O O . LYS A 1 95 ? 13.155 6.155 -30.231 1.00 88.69 95 LYS A O 1
ATOM 764 N N . ASP A 1 96 ? 13.702 6.334 -28.060 1.00 92.38 96 ASP A N 1
ATOM 765 C CA . ASP A 1 96 ? 15.013 6.940 -28.313 1.00 92.38 96 ASP A CA 1
ATOM 766 C C . ASP A 1 96 ? 15.956 5.961 -29.028 1.00 92.38 96 ASP A C 1
ATOM 768 O O . ASP A 1 96 ? 16.616 6.328 -30.004 1.00 92.38 96 ASP A O 1
ATOM 772 N N . VAL A 1 97 ? 15.982 4.694 -28.599 1.00 93.38 97 VAL A N 1
ATOM 773 C CA . VAL A 1 97 ? 16.784 3.638 -29.243 1.00 93.38 97 VAL A CA 1
ATOM 774 C C . VAL A 1 97 ? 16.331 3.390 -30.684 1.00 93.38 97 VAL A C 1
ATOM 776 O O . VAL A 1 97 ? 17.174 3.273 -31.581 1.00 93.38 97 VAL A O 1
ATOM 779 N N . GLU A 1 98 ? 15.023 3.346 -30.938 1.00 94.44 98 GLU A N 1
ATOM 780 C CA . GLU A 1 98 ? 14.471 3.222 -32.294 1.00 94.44 98 GLU A CA 1
ATOM 781 C C . GLU A 1 98 ? 14.878 4.413 -33.173 1.00 94.44 98 GLU A C 1
ATOM 783 O O . GLU A 1 98 ? 15.339 4.232 -34.303 1.00 94.44 98 GLU A O 1
ATOM 788 N N . THR A 1 99 ? 14.796 5.631 -32.634 1.00 96.31 99 THR A N 1
ATOM 789 C CA . THR A 1 99 ? 15.198 6.857 -33.338 1.00 96.31 99 THR A CA 1
ATOM 790 C C . THR A 1 99 ? 16.679 6.828 -33.712 1.00 96.31 99 THR A C 1
ATOM 792 O O . THR A 1 99 ? 17.037 7.095 -34.863 1.00 96.31 99 THR A O 1
ATOM 795 N N . ILE A 1 100 ? 17.548 6.462 -32.767 1.00 95.12 100 ILE A N 1
ATOM 796 C CA . ILE A 1 100 ? 18.991 6.329 -33.007 1.00 95.12 100 ILE A CA 1
ATOM 797 C C . ILE A 1 100 ? 19.263 5.260 -34.071 1.00 95.12 100 ILE A C 1
ATOM 799 O O . ILE A 1 100 ? 20.087 5.487 -34.958 1.00 95.12 100 ILE A O 1
ATOM 803 N N . SER A 1 101 ? 18.549 4.133 -34.031 1.00 96.00 101 SER A N 1
ATOM 804 C CA . SER A 1 101 ? 18.710 3.047 -35.008 1.00 96.00 101 SER A CA 1
ATOM 805 C C . SER A 1 101 ? 18.430 3.527 -36.436 1.00 96.00 101 SER A C 1
ATOM 807 O O . SER A 1 101 ? 19.258 3.331 -37.324 1.00 96.00 101 SER A O 1
ATOM 809 N N . VAL A 1 102 ? 17.339 4.271 -36.645 1.00 96.56 102 VAL A N 1
ATOM 810 C CA . VAL A 1 102 ? 17.014 4.878 -37.951 1.00 96.56 102 VAL A CA 1
ATOM 811 C C . VAL A 1 102 ? 18.085 5.883 -38.397 1.00 96.56 102 VAL A C 1
ATOM 813 O O . VAL A 1 102 ? 18.428 5.965 -39.580 1.00 96.56 102 VAL A O 1
ATOM 816 N N . MET A 1 103 ? 18.638 6.670 -37.468 1.00 96.44 103 MET A N 1
ATOM 817 C CA . MET A 1 103 ? 19.709 7.621 -37.789 1.00 96.44 103 MET A CA 1
ATOM 818 C C . MET A 1 103 ? 20.998 6.916 -38.227 1.00 96.44 103 MET A C 1
ATOM 820 O O . MET A 1 103 ? 21.652 7.399 -39.155 1.00 96.44 103 MET A O 1
ATOM 824 N N . ILE A 1 104 ? 21.340 5.787 -37.603 1.00 96.12 104 ILE A N 1
ATOM 825 C CA . ILE A 1 104 ? 22.498 4.965 -37.979 1.00 96.12 104 ILE A CA 1
ATOM 826 C C . ILE A 1 104 ? 22.315 4.417 -39.395 1.00 96.12 104 ILE A C 1
ATOM 828 O O . ILE A 1 104 ? 23.185 4.636 -40.236 1.00 96.12 104 ILE A O 1
ATOM 832 N N . GLU A 1 105 ? 21.170 3.801 -39.702 1.00 95.94 105 GLU A N 1
ATOM 833 C CA . GLU A 1 105 ? 20.879 3.279 -41.048 1.00 95.94 105 GLU A CA 1
ATOM 834 C C . GLU A 1 105 ? 21.010 4.369 -42.122 1.00 95.94 105 GLU A C 1
ATOM 836 O O . GLU A 1 105 ? 21.607 4.165 -43.184 1.00 95.94 105 GLU A O 1
ATOM 841 N N . LYS A 1 106 ? 20.514 5.577 -41.825 1.00 96.75 106 LYS A N 1
ATOM 842 C CA . LYS A 1 106 ? 20.644 6.726 -42.726 1.00 96.75 106 LYS A CA 1
ATOM 843 C C . LYS A 1 106 ? 22.103 7.135 -42.940 1.00 96.75 106 LYS A C 1
ATOM 845 O O . LYS A 1 106 ? 22.479 7.462 -44.067 1.00 96.75 106 LYS A O 1
ATOM 850 N N . GLN A 1 107 ? 22.916 7.152 -41.885 1.00 96.12 107 GLN A N 1
ATOM 851 C CA . GLN A 1 107 ? 24.341 7.474 -41.992 1.00 96.12 107 GLN A CA 1
ATOM 852 C C . GLN A 1 107 ? 25.109 6.408 -42.782 1.00 96.12 107 GLN A C 1
ATOM 854 O O . GLN A 1 107 ? 25.963 6.760 -43.598 1.00 96.12 107 GLN A O 1
ATOM 859 N N . GLU A 1 108 ? 24.784 5.127 -42.602 1.00 96.50 108 GLU A N 1
ATOM 860 C CA . GLU A 1 108 ? 25.373 4.036 -43.385 1.00 96.50 108 GLU A CA 1
ATOM 861 C C . GLU A 1 108 ? 25.086 4.194 -44.882 1.00 96.50 108 GLU A C 1
ATOM 863 O O . GLU A 1 108 ? 25.993 4.064 -45.708 1.00 96.50 108 GLU A O 1
ATOM 868 N N . GLU A 1 109 ? 23.849 4.535 -45.244 1.00 95.88 109 GLU A N 1
ATOM 869 C CA . GLU A 1 109 ? 23.473 4.733 -46.646 1.00 95.88 109 GLU A CA 1
ATOM 870 C C . GLU A 1 109 ? 24.156 5.961 -47.269 1.00 95.88 109 GLU A C 1
ATOM 872 O O . GLU A 1 109 ? 24.636 5.919 -48.408 1.00 95.88 109 GLU A O 1
ATOM 877 N N . GLN A 1 110 ? 24.281 7.049 -46.503 1.00 95.44 110 GLN A N 1
ATOM 878 C CA . GLN A 1 110 ? 25.038 8.230 -46.924 1.00 95.44 110 GLN A CA 1
ATOM 879 C C . GLN A 1 110 ? 26.515 7.900 -47.177 1.00 95.44 110 GLN A C 1
ATOM 881 O O . GLN A 1 110 ? 27.075 8.339 -48.184 1.00 95.44 110 GLN A O 1
ATOM 886 N N . LEU A 1 111 ? 27.137 7.097 -46.308 1.00 95.69 111 LEU A N 1
ATOM 887 C CA . LEU A 1 111 ? 28.520 6.644 -46.478 1.00 95.69 111 LEU A CA 1
ATOM 888 C C . LEU A 1 111 ? 28.688 5.762 -47.721 1.00 95.69 111 LEU A C 1
ATOM 890 O O . LEU A 1 111 ? 29.641 5.964 -48.479 1.00 95.69 111 LEU A O 1
ATOM 894 N N . ARG A 1 112 ? 27.757 4.834 -47.982 1.00 94.75 112 ARG A N 1
ATOM 895 C CA . ARG A 1 112 ? 27.764 4.011 -49.208 1.00 94.75 112 ARG A CA 1
ATOM 896 C C . ARG A 1 112 ? 27.667 4.868 -50.466 1.00 94.75 112 ARG A C 1
ATOM 898 O O . ARG A 1 112 ? 28.453 4.687 -51.395 1.00 94.75 112 ARG A O 1
ATOM 905 N N . THR A 1 113 ? 26.752 5.835 -50.473 1.00 94.56 113 THR A N 1
ATOM 906 C CA . THR A 1 113 ? 26.556 6.759 -51.601 1.00 94.56 113 THR A CA 1
ATOM 907 C C . THR A 1 113 ? 27.808 7.598 -51.867 1.00 94.56 113 THR A C 1
ATOM 909 O O . THR A 1 113 ? 28.229 7.753 -53.017 1.00 94.56 113 THR A O 1
ATOM 912 N N . LEU A 1 114 ? 28.435 8.117 -50.807 1.00 94.38 114 LEU A N 1
ATOM 913 C CA . LEU A 1 114 ? 29.670 8.890 -50.915 1.00 94.38 114 LEU A CA 1
ATOM 914 C C . LEU A 1 114 ? 30.817 8.032 -51.464 1.00 94.38 114 LEU A C 1
ATOM 916 O O . LEU A 1 114 ? 31.519 8.463 -52.377 1.00 94.38 114 LEU A O 1
ATOM 920 N N . SER A 1 115 ? 30.972 6.808 -50.953 1.00 93.94 115 SER A N 1
ATOM 921 C CA . SER A 1 115 ? 31.994 5.868 -51.421 1.00 93.94 115 SER A CA 1
ATOM 922 C C . SER A 1 115 ? 31.830 5.537 -52.907 1.00 93.94 115 SER A C 1
ATOM 924 O O . SER A 1 115 ? 32.809 5.591 -53.650 1.00 93.94 115 SER A O 1
ATOM 926 N N . ALA A 1 116 ? 30.601 5.274 -53.362 1.00 91.06 116 ALA A N 1
ATOM 927 C CA . ALA A 1 116 ? 30.314 5.028 -54.774 1.00 91.06 116 ALA A CA 1
ATOM 928 C C . ALA A 1 116 ? 30.609 6.254 -55.656 1.00 91.06 116 ALA A C 1
ATOM 930 O O . ALA A 1 116 ? 31.137 6.110 -56.756 1.00 91.06 116 ALA A O 1
ATOM 931 N N . SER A 1 117 ? 30.308 7.461 -55.166 1.00 91.19 117 SER A N 1
ATOM 932 C CA . SER A 1 117 ? 30.569 8.709 -55.897 1.00 91.19 117 SER A CA 1
ATOM 933 C C . SER A 1 117 ? 32.066 8.978 -56.076 1.00 91.19 117 SER A C 1
ATOM 935 O O . SER A 1 117 ? 32.480 9.392 -57.156 1.00 91.19 117 SER A O 1
ATOM 937 N N . ILE A 1 118 ? 32.881 8.709 -55.047 1.00 91.00 118 ILE A N 1
ATOM 938 C CA . ILE A 1 118 ? 34.348 8.831 -55.113 1.00 91.00 118 ILE A CA 1
ATOM 939 C C . ILE A 1 118 ? 34.918 7.841 -56.135 1.00 91.00 118 ILE A C 1
ATOM 941 O O . ILE A 1 118 ? 35.673 8.240 -57.011 1.00 91.00 118 ILE A O 1
ATOM 945 N N . LEU A 1 119 ? 34.492 6.575 -56.087 1.00 85.88 119 LEU A N 1
ATOM 946 C CA . LEU A 1 119 ? 34.945 5.547 -57.034 1.00 85.88 119 LEU A CA 1
ATOM 947 C C . LEU A 1 119 ? 34.547 5.836 -58.489 1.00 85.88 119 LEU A C 1
ATOM 949 O O . LEU A 1 119 ? 35.227 5.394 -59.404 1.00 85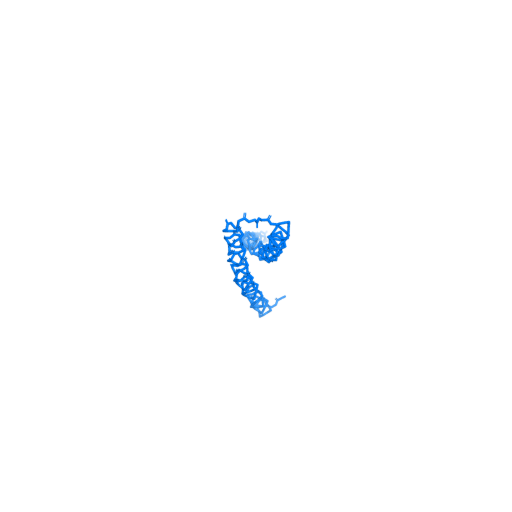.88 119 LEU A O 1
ATOM 953 N N . ALA A 1 120 ? 33.442 6.550 -58.715 1.00 78.25 120 ALA A N 1
ATOM 954 C CA . ALA A 1 120 ? 32.998 6.948 -60.050 1.00 78.25 120 ALA A CA 1
ATOM 955 C C . ALA A 1 120 ? 33.681 8.227 -60.575 1.00 78.25 120 ALA A C 1
ATOM 957 O O . ALA A 1 120 ? 33.445 8.609 -61.722 1.00 78.25 120 ALA A O 1
ATOM 958 N N . SER A 1 121 ? 34.461 8.918 -59.736 1.00 73.56 121 SER A N 1
ATOM 959 C CA . SER A 1 121 ? 35.192 10.141 -60.097 1.00 73.56 121 SER A CA 1
ATOM 960 C C . SER A 1 121 ? 36.709 9.942 -60.249 1.00 73.56 121 SER A C 1
ATOM 962 O O . SER A 1 121 ? 37.398 10.903 -60.597 1.00 73.56 121 SER A O 1
ATOM 964 N N . GLU A 1 122 ? 37.201 8.710 -60.066 1.00 53.31 122 GLU A N 1
ATOM 965 C CA . GLU A 1 122 ? 38.528 8.217 -60.487 1.00 53.31 122 GLU A CA 1
ATOM 966 C C . GLU A 1 122 ? 38.462 7.537 -61.865 1.00 53.31 122 GLU A C 1
ATOM 968 O O . GLU A 1 122 ? 39.436 7.699 -62.640 1.00 53.31 122 GLU A O 1
#